Protein AF-A0A1F2Y8N9-F1 (afdb_monomer_lite)

pLDDT: mean 94.26, std 6.22, range [59.53, 98.56]

Structure (mmCIF, N/CA/C/O backbone):
data_AF-A0A1F2Y8N9-F1
#
_entry.id   AF-A0A1F2Y8N9-F1
#
loop_
_atom_site.group_PDB
_atom_site.id
_atom_site.type_symbol
_atom_site.label_atom_id
_atom_site.label_alt_id
_atom_site.label_comp_id
_atom_site.label_asym_id
_atom_site.label_entity_id
_atom_site.label_seq_id
_atom_site.pdbx_PDB_ins_code
_atom_site.Cartn_x
_atom_site.Cartn_y
_atom_site.Cartn_z
_atom_site.occupancy
_atom_site.B_iso_or_equiv
_atom_site.auth_seq_id
_atom_site.auth_comp_id
_atom_site.auth_asym_id
_atom_site.auth_atom_id
_atom_site.pdbx_PDB_model_num
ATOM 1 N N . MET A 1 1 ? -0.259 3.536 -10.209 1.00 93.19 1 MET A N 1
ATOM 2 C CA . MET A 1 1 ? -0.921 3.560 -8.886 1.00 93.19 1 MET A CA 1
ATOM 3 C C . MET A 1 1 ? -2.432 3.649 -9.054 1.00 93.19 1 MET A C 1
ATOM 5 O O . MET A 1 1 ? -2.902 4.496 -9.805 1.00 93.19 1 MET A O 1
ATOM 9 N N . TRP A 1 2 ? -3.177 2.791 -8.360 1.00 96.56 2 TRP A N 1
ATOM 10 C CA . TRP A 1 2 ? -4.638 2.810 -8.279 1.00 96.56 2 TRP A CA 1
ATOM 11 C C . TRP A 1 2 ? -5.068 2.680 -6.826 1.00 96.56 2 TRP A C 1
ATOM 13 O O . TRP A 1 2 ? -4.671 1.732 -6.159 1.00 96.56 2 TRP A O 1
ATOM 23 N N . ALA A 1 3 ? -5.891 3.611 -6.350 1.00 95.25 3 ALA A N 1
ATOM 24 C CA . ALA A 1 3 ? -6.418 3.581 -4.996 1.00 95.25 3 ALA A CA 1
ATOM 25 C C . ALA A 1 3 ? -7.908 3.917 -4.997 1.00 95.25 3 ALA A C 1
ATOM 27 O O . ALA A 1 3 ? -8.342 4.841 -5.686 1.00 95.25 3 ALA A O 1
ATOM 28 N N . TRP A 1 4 ? -8.699 3.162 -4.240 1.00 94.94 4 TRP A N 1
ATOM 29 C CA . TRP A 1 4 ? -10.135 3.402 -4.119 1.00 94.94 4 TRP A CA 1
ATOM 30 C C . TRP A 1 4 ? -10.666 2.962 -2.758 1.00 94.94 4 TRP A C 1
ATOM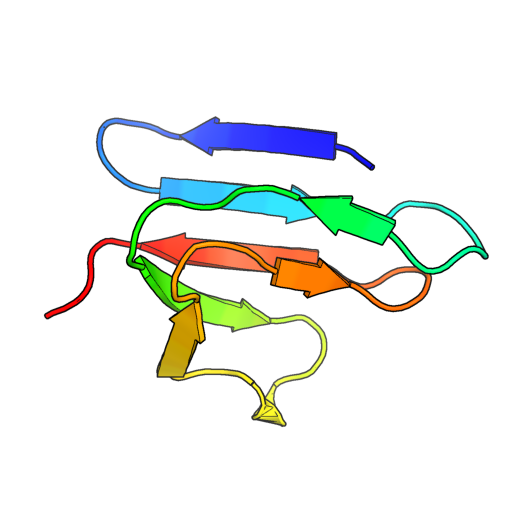 32 O O . TRP A 1 4 ? -10.068 2.139 -2.064 1.00 94.94 4 TRP A O 1
ATOM 42 N N . ARG A 1 5 ? -11.828 3.505 -2.383 1.00 94.38 5 ARG A N 1
ATOM 43 C CA . ARG A 1 5 ? -12.560 3.100 -1.179 1.00 94.38 5 ARG A CA 1
ATOM 44 C C . ARG A 1 5 ? -13.582 2.019 -1.506 1.00 94.38 5 ARG A C 1
ATOM 46 O O . ARG A 1 5 ? -14.296 2.099 -2.508 1.00 94.38 5 ARG A O 1
ATOM 53 N N . ARG A 1 6 ? -13.694 1.026 -0.625 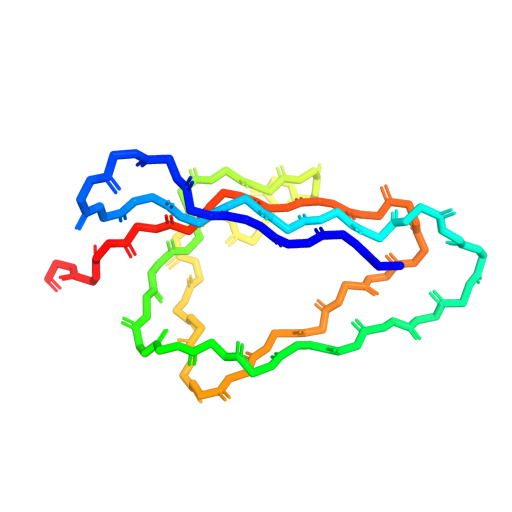1.00 94.56 6 ARG A N 1
ATOM 54 C CA . ARG A 1 6 ? -14.764 0.028 -0.631 1.00 94.56 6 ARG A CA 1
ATOM 55 C C . ARG A 1 6 ? -15.585 0.152 0.651 1.00 94.56 6 ARG A C 1
ATOM 57 O O . ARG A 1 6 ? -15.085 -0.074 1.749 1.00 94.56 6 ARG A O 1
ATOM 64 N N . GLY A 1 7 ? -16.868 0.481 0.502 1.00 92.50 7 GLY A N 1
ATOM 65 C CA . GLY A 1 7 ? -17.736 0.755 1.649 1.00 92.50 7 GLY A CA 1
ATOM 66 C C . GLY A 1 7 ? -17.237 1.951 2.466 1.00 92.50 7 GLY A C 1
ATOM 67 O O . GLY A 1 7 ? -16.627 2.866 1.917 1.00 92.50 7 GLY A O 1
ATOM 68 N N . ASN A 1 8 ? -17.483 1.929 3.778 1.00 83.69 8 ASN A N 1
ATOM 69 C CA . ASN A 1 8 ? -17.281 3.100 4.640 1.00 83.69 8 ASN A CA 1
ATOM 70 C C . ASN A 1 8 ? -15.916 3.156 5.348 1.00 83.69 8 ASN A C 1
ATOM 72 O O . ASN A 1 8 ? -15.702 4.070 6.136 1.00 83.69 8 ASN A O 1
ATOM 76 N N . GLY A 1 9 ? -14.997 2.214 5.109 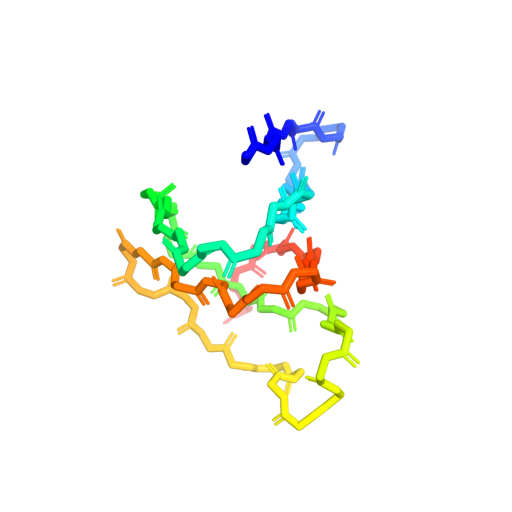1.00 88.44 9 GLY A N 1
ATOM 77 C CA . GLY A 1 9 ? -13.746 2.185 5.881 1.00 88.44 9 GLY A CA 1
ATOM 78 C C . GLY A 1 9 ? -12.616 1.314 5.349 1.00 88.44 9 GLY A C 1
ATOM 79 O O . GLY A 1 9 ? -11.650 1.110 6.074 1.00 88.44 9 GLY A O 1
ATOM 80 N N . ILE A 1 10 ? -12.723 0.792 4.124 1.00 95.38 10 ILE A N 1
ATOM 81 C CA . ILE A 1 10 ? -11.647 0.017 3.499 1.00 95.38 10 ILE A CA 1
ATOM 82 C C . ILE A 1 10 ? -11.077 0.808 2.330 1.00 95.38 10 ILE A C 1
ATOM 84 O O . ILE A 1 10 ? -11.830 1.252 1.461 1.00 95.38 10 ILE A O 1
ATOM 88 N N . VAL A 1 11 ? -9.756 0.954 2.287 1.00 95.88 11 VAL A N 1
ATOM 89 C CA . VAL A 1 11 ? -9.033 1.469 1.118 1.00 95.88 11 VAL A CA 1
ATOM 90 C C . VAL A 1 11 ? -8.248 0.322 0.506 1.00 95.88 11 VAL A C 1
ATOM 92 O O . VAL A 1 11 ? -7.600 -0.438 1.218 1.00 95.88 11 VAL A O 1
ATOM 95 N N . VAL A 1 12 ? -8.301 0.194 -0.813 1.00 96.94 12 VAL A N 1
ATOM 96 C CA . VAL A 1 12 ? -7.426 -0.708 -1.563 1.00 96.94 12 VAL A CA 1
ATOM 97 C C . VAL A 1 12 ? -6.479 0.153 -2.375 1.00 96.94 12 VAL A C 1
ATOM 99 O O . VAL A 1 12 ? -6.938 1.073 -3.052 1.00 96.94 12 VAL A O 1
ATOM 102 N N . ALA A 1 13 ? -5.183 -0.133 -2.298 1.00 97.50 13 ALA A N 1
ATOM 103 C CA . ALA A 1 13 ? -4.149 0.561 -3.053 1.00 97.50 13 ALA A CA 1
ATOM 104 C C . ALA A 1 13 ? -3.255 -0.451 -3.765 1.00 97.50 13 ALA A C 1
ATOM 106 O O . ALA A 1 13 ? -2.763 -1.388 -3.142 1.00 97.50 13 ALA A O 1
ATOM 107 N N . LEU A 1 14 ? -3.058 -0.262 -5.067 1.00 98.25 14 LEU A N 1
ATOM 108 C CA . LEU A 1 14 ? -2.271 -1.123 -5.938 1.00 98.25 14 LEU A CA 1
ATOM 109 C C . LEU A 1 14 ? -1.256 -0.286 -6.714 1.00 98.25 14 LEU A C 1
ATOM 111 O O . LEU A 1 14 ? -1.610 0.628 -7.468 1.00 98.25 14 LEU A O 1
ATOM 115 N N . ASN A 1 15 ? 0.012 -0.646 -6.588 1.00 98.31 15 ASN A N 1
ATOM 116 C CA . ASN A 1 15 ? 1.037 -0.234 -7.518 1.00 98.31 15 ASN A CA 1
ATOM 117 C C . ASN A 1 15 ? 1.077 -1.234 -8.684 1.00 98.31 15 ASN A C 1
ATOM 119 O O . ASN A 1 15 ? 1.366 -2.404 -8.483 1.00 98.31 15 ASN A O 1
ATOM 123 N N . LEU A 1 16 ? 0.747 -0.782 -9.894 1.00 98.25 16 LEU A N 1
ATOM 124 C CA . LEU A 1 16 ? 0.706 -1.600 -11.118 1.00 98.25 16 LEU A CA 1
ATOM 125 C C . LEU A 1 16 ? 1.764 -1.122 -12.122 1.00 98.25 16 LEU A C 1
ATOM 127 O O . LEU A 1 16 ? 1.496 -1.003 -13.315 1.00 98.25 16 LEU A O 1
ATOM 131 N N . SER A 1 17 ? 2.927 -0.734 -11.608 1.00 98.31 17 SER A N 1
ATOM 132 C CA . SER A 1 17 ? 4.067 -0.262 -12.390 1.00 98.31 17 SER A CA 1
ATOM 133 C C . SER A 1 17 ? 5.373 -0.810 -11.830 1.00 98.31 17 SER A C 1
ATOM 135 O O . SER A 1 17 ? 5.413 -1.277 -10.692 1.00 98.31 17 SER A O 1
ATOM 137 N N . ASP A 1 18 ? 6.434 -0.684 -12.627 1.00 98.44 18 ASP A N 1
ATOM 138 C CA . ASP A 1 18 ? 7.810 -1.035 -12.260 1.00 98.44 18 ASP A CA 1
ATOM 139 C C . ASP A 1 18 ? 8.508 0.018 -11.381 1.00 98.44 18 ASP A C 1
ATOM 141 O O . ASP A 1 18 ? 9.631 -0.192 -10.935 1.00 98.44 18 ASP A O 1
ATOM 145 N N . GLU A 1 19 ? 7.842 1.141 -11.113 1.00 98.38 19 GLU A N 1
ATOM 146 C CA . GLU A 1 19 ? 8.355 2.236 -10.288 1.00 98.38 19 GLU A CA 1
ATOM 147 C C . GLU A 1 19 ? 7.782 2.184 -8.870 1.00 98.38 19 GLU A C 1
ATOM 149 O O . GLU A 1 19 ? 6.633 1.779 -8.670 1.00 98.38 19 GLU A O 1
ATOM 154 N N .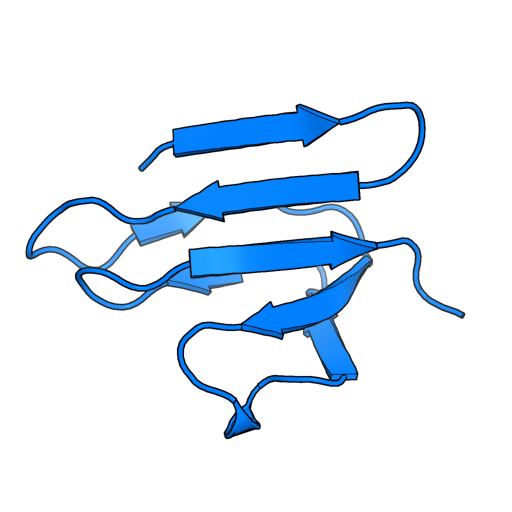 VAL A 1 20 ? 8.549 2.664 -7.888 1.00 98.12 20 VAL A N 1
ATOM 155 C CA . VAL A 1 20 ? 8.054 2.907 -6.524 1.00 98.12 20 VAL A CA 1
ATOM 156 C C . VAL A 1 20 ? 6.999 4.012 -6.554 1.00 98.12 20 VAL A C 1
ATOM 158 O O . VAL A 1 20 ? 7.169 5.030 -7.224 1.00 98.12 20 VAL A O 1
ATOM 161 N N . ALA A 1 21 ? 5.915 3.846 -5.798 1.00 97.31 21 ALA A N 1
ATOM 162 C CA . ALA A 1 21 ? 4.855 4.843 -5.742 1.00 97.31 21 ALA A CA 1
ATOM 163 C C . ALA A 1 21 ? 4.348 5.065 -4.314 1.00 97.31 21 ALA A C 1
ATOM 165 O O . ALA A 1 21 ? 4.201 4.126 -3.532 1.00 97.31 21 ALA A O 1
ATOM 166 N N . ALA A 1 22 ? 4.053 6.324 -3.992 1.00 95.25 22 ALA A N 1
ATOM 167 C CA . ALA A 1 22 ? 3.525 6.738 -2.700 1.00 95.25 22 ALA A CA 1
ATOM 168 C C . ALA A 1 22 ? 2.088 7.249 -2.835 1.00 95.25 22 ALA A C 1
ATOM 170 O O . ALA A 1 22 ? 1.714 7.818 -3.864 1.00 95.25 22 ALA A O 1
ATOM 171 N N . ILE A 1 23 ? 1.296 7.049 -1.787 1.00 91.69 23 ILE A N 1
ATOM 172 C CA . ILE A 1 23 ? -0.028 7.650 -1.633 1.00 91.69 23 ILE A CA 1
ATOM 173 C C . ILE A 1 23 ? -0.166 8.268 -0.247 1.00 91.69 23 ILE A C 1
ATOM 175 O O . ILE A 1 23 ? 0.351 7.725 0.732 1.00 91.69 23 ILE A O 1
ATOM 179 N N . ASP A 1 24 ? -0.919 9.359 -0.165 1.00 91.50 24 ASP A N 1
ATOM 180 C CA . ASP A 1 24 ? -1.399 9.865 1.114 1.00 91.50 24 ASP A CA 1
ATOM 181 C C . ASP A 1 24 ? -2.476 8.918 1.649 1.00 91.50 24 ASP A C 1
ATOM 183 O O . ASP A 1 24 ? -3.371 8.476 0.919 1.00 91.50 24 ASP A O 1
ATOM 187 N N . ALA A 1 25 ? -2.387 8.598 2.935 1.00 88.62 25 ALA A N 1
ATOM 188 C CA . ALA A 1 25 ? -3.341 7.738 3.613 1.00 88.62 25 ALA A CA 1
ATOM 189 C C . ALA A 1 25 ? -3.698 8.343 4.968 1.00 88.62 25 ALA A C 1
ATOM 191 O O . ALA A 1 25 ? -2.822 8.758 5.728 1.00 88.62 25 ALA A O 1
ATOM 192 N N . GLU A 1 26 ? -4.991 8.366 5.289 1.00 90.56 26 GLU A N 1
ATOM 193 C CA . GLU A 1 26 ? -5.425 8.615 6.663 1.00 90.56 26 GLU A CA 1
ATOM 194 C C . GLU A 1 26 ? -4.790 7.572 7.601 1.00 90.56 26 GLU A C 1
ATOM 196 O O . GLU A 1 26 ? -4.521 6.445 7.158 1.00 90.56 26 GLU A O 1
ATOM 201 N N . PRO A 1 27 ? -4.571 7.914 8.886 1.00 92.69 27 PRO A N 1
ATOM 202 C CA . PRO A 1 27 ? -4.156 6.952 9.898 1.00 92.69 27 PRO A CA 1
ATOM 203 C C . PRO A 1 27 ? -4.986 5.669 9.812 1.00 92.69 27 PRO A C 1
ATOM 205 O O . PRO A 1 27 ? -6.203 5.681 10.000 1.00 92.69 27 PRO A O 1
ATOM 208 N N . SER A 1 28 ? -4.321 4.578 9.452 1.00 94.31 28 SER A N 1
ATOM 209 C CA . SER A 1 28 ? -4.959 3.295 9.167 1.00 94.31 28 SER A CA 1
ATOM 210 C C . SER A 1 28 ? -4.007 2.138 9.446 1.00 94.31 28 SER A C 1
ATOM 212 O O . SER A 1 28 ? -2.810 2.332 9.663 1.00 94.31 28 SER A O 1
ATOM 214 N N . THR A 1 29 ? -4.536 0.920 9.437 1.00 96.12 29 THR A N 1
ATOM 215 C CA . THR A 1 29 ? -3.766 -0.318 9.578 1.00 96.12 29 THR A CA 1
ATOM 216 C C . THR A 1 29 ? -3.793 -1.098 8.271 1.00 96.12 29 THR A C 1
ATOM 218 O O . THR A 1 29 ? -4.855 -1.262 7.663 1.00 96.12 29 THR A O 1
ATOM 221 N N . ILE A 1 30 ? -2.641 -1.628 7.859 1.00 97.12 30 ILE A N 1
ATOM 222 C CA . ILE A 1 30 ? -2.543 -2.593 6.764 1.00 97.12 30 ILE A CA 1
ATOM 223 C C . ILE A 1 30 ? -3.172 -3.911 7.222 1.00 97.12 30 ILE A C 1
ATOM 225 O O . ILE A 1 30 ? -2.612 -4.637 8.039 1.00 97.12 30 ILE A O 1
ATOM 229 N N . LEU A 1 31 ? -4.355 -4.221 6.697 1.00 97.19 31 LEU A N 1
ATOM 230 C CA . LEU A 1 31 ? -5.069 -5.463 6.990 1.00 97.19 31 LEU A CA 1
ATOM 231 C C . LEU A 1 31 ? -4.505 -6.635 6.192 1.00 97.19 31 LEU A C 1
ATOM 233 O O . LEU A 1 31 ? -4.480 -7.755 6.690 1.00 97.19 31 LEU A O 1
ATOM 237 N N . ILE A 1 32 ? -4.127 -6.375 4.938 1.00 98.06 32 ILE A N 1
ATOM 238 C CA . ILE A 1 32 ? -3.542 -7.352 4.021 1.00 98.06 32 ILE A CA 1
ATOM 239 C C . ILE A 1 32 ? -2.582 -6.609 3.097 1.00 98.06 32 ILE A C 1
ATOM 241 O O . ILE A 1 32 ? -3.009 -5.714 2.372 1.00 98.06 32 ILE A O 1
ATOM 245 N N . ALA A 1 33 ? -1.318 -7.008 3.068 1.00 98.06 33 ALA A N 1
ATOM 246 C CA . ALA A 1 33 ? -0.350 -6.610 2.052 1.00 98.06 33 ALA A CA 1
ATOM 247 C C . ALA A 1 33 ? 0.056 -7.791 1.164 1.00 98.06 33 ALA A C 1
ATOM 249 O O . ALA A 1 33 ? 0.004 -8.949 1.589 1.00 98.06 33 ALA A O 1
ATOM 250 N N . THR A 1 34 ? 0.513 -7.496 -0.056 1.00 98.19 34 THR A N 1
ATOM 251 C CA . THR A 1 34 ? 1.206 -8.481 -0.902 1.00 98.19 34 THR A CA 1
ATOM 252 C C . THR A 1 34 ? 2.522 -8.931 -0.262 1.00 98.19 34 THR A C 1
ATOM 254 O O . THR A 1 34 ? 2.815 -10.125 -0.242 1.00 98.19 34 THR A O 1
ATOM 257 N N . ASP A 1 35 ? 3.274 -8.009 0.347 1.00 97.38 35 ASP A N 1
ATOM 258 C CA . ASP A 1 35 ? 4.322 -8.354 1.310 1.00 97.38 35 ASP A CA 1
ATOM 259 C C . ASP A 1 35 ? 3.707 -8.574 2.694 1.00 97.38 35 ASP A C 1
ATOM 261 O O . ASP A 1 35 ? 3.508 -7.638 3.468 1.00 97.38 35 ASP A O 1
ATOM 265 N N . ARG A 1 36 ? 3.429 -9.841 3.010 1.00 97.25 36 ARG A N 1
ATOM 266 C CA . ARG A 1 36 ? 2.757 -10.275 4.245 1.00 97.25 36 ARG A CA 1
ATOM 267 C C . ARG A 1 36 ? 3.449 -9.814 5.535 1.00 97.25 36 ARG A C 1
ATOM 269 O O . ARG A 1 36 ? 2.819 -9.845 6.586 1.00 97.25 36 ARG A O 1
ATOM 276 N N . ARG A 1 37 ? 4.724 -9.403 5.486 1.00 97.88 37 ARG A N 1
ATOM 277 C CA . ARG A 1 37 ? 5.466 -8.889 6.654 1.00 97.88 37 ARG A CA 1
ATOM 278 C C . ARG A 1 37 ? 4.950 -7.532 7.137 1.00 97.88 37 ARG A C 1
ATOM 280 O O . ARG A 1 37 ? 5.247 -7.153 8.263 1.00 97.88 37 ARG A O 1
ATOM 287 N N . ARG A 1 38 ? 4.207 -6.818 6.288 1.00 96.38 38 ARG A N 1
ATOM 288 C CA . ARG A 1 38 ? 3.639 -5.493 6.570 1.00 96.38 38 ARG A CA 1
ATOM 289 C C . ARG A 1 38 ? 2.242 -5.545 7.181 1.00 96.38 38 ARG A C 1
ATOM 291 O O . ARG A 1 38 ? 1.653 -4.513 7.477 1.00 96.38 38 ARG A O 1
ATOM 298 N N . ASP A 1 39 ? 1.676 -6.729 7.358 1.00 97.50 39 ASP A N 1
ATOM 299 C CA . ASP A 1 39 ? 0.372 -6.850 7.994 1.00 97.50 39 ASP A CA 1
ATOM 300 C C . ASP A 1 39 ? 0.398 -6.366 9.438 1.00 97.50 39 ASP A C 1
ATOM 302 O O . ASP A 1 39 ? 1.271 -6.735 10.221 1.00 97.50 39 ASP A O 1
ATOM 306 N N . GLY A 1 40 ? -0.588 -5.546 9.787 1.00 96.75 40 GLY A N 1
ATOM 307 C CA . GLY A 1 40 ? -0.651 -4.863 11.072 1.00 96.75 40 GLY A CA 1
ATOM 308 C C . GLY A 1 40 ? 0.205 -3.597 11.154 1.00 96.75 40 GLY A C 1
ATOM 309 O O . GLY A 1 40 ? 0.110 -2.895 12.157 1.00 96.75 40 GLY A O 1
ATOM 310 N N . GLU A 1 41 ? 1.001 -3.266 10.130 1.00 95.81 41 GLU A N 1
ATOM 311 C CA . GLU A 1 41 ? 1.724 -1.991 10.060 1.00 95.81 41 GLU A CA 1
ATOM 312 C C . GLU A 1 41 ? 0.728 -0.823 10.041 1.00 95.81 41 GLU A C 1
ATOM 314 O O . GLU A 1 41 ? -0.307 -0.863 9.366 1.00 95.81 41 GLU A O 1
ATOM 319 N N . GLU A 1 42 ? 1.041 0.233 10.787 1.00 95.06 42 GLU A N 1
ATOM 320 C CA . GLU A 1 42 ? 0.248 1.458 10.791 1.00 95.06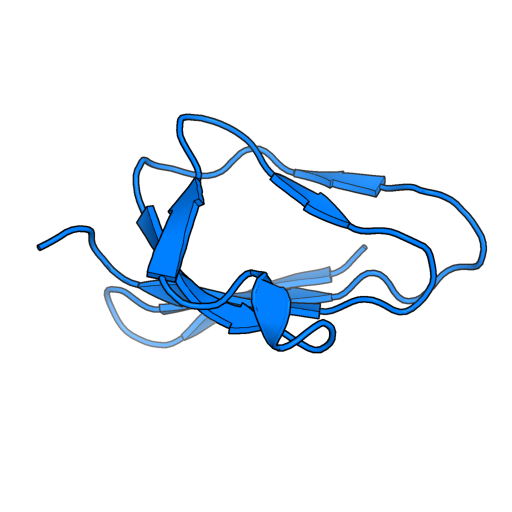 42 GLU A CA 1
ATOM 321 C C . GLU A 1 42 ? 0.729 2.421 9.701 1.00 95.06 42 GLU A C 1
ATOM 323 O O . GLU A 1 42 ? 1.871 2.882 9.719 1.00 95.06 42 GLU A O 1
ATOM 328 N N . ALA A 1 43 ? -0.170 2.797 8.792 1.00 92.00 43 ALA A N 1
ATOM 329 C CA . ALA A 1 43 ? 0.060 3.850 7.814 1.00 92.00 43 ALA A CA 1
ATOM 330 C C . ALA A 1 43 ? -0.264 5.208 8.453 1.00 92.00 43 ALA A C 1
ATOM 332 O O . ALA A 1 43 ? -1.428 5.573 8.617 1.00 92.00 43 ALA A O 1
ATOM 333 N N . ARG A 1 44 ? 0.767 5.961 8.853 1.00 88.38 44 ARG A N 1
ATOM 334 C CA . ARG A 1 44 ? 0.630 7.253 9.550 1.00 88.38 44 ARG A CA 1
ATOM 335 C C . ARG A 1 44 ? 0.827 8.428 8.591 1.00 88.38 44 ARG A C 1
ATOM 337 O O . ARG A 1 44 ? 1.865 9.080 8.616 1.00 88.38 44 ARG A O 1
ATOM 344 N N . GLY A 1 45 ? -0.171 8.701 7.753 1.00 82.56 45 GLY A N 1
ATOM 345 C CA . GLY A 1 45 ? -0.170 9.869 6.859 1.00 82.56 45 GLY A CA 1
ATOM 346 C C . GLY A 1 45 ? 0.327 9.592 5.440 1.00 82.56 45 GLY A C 1
ATOM 347 O O . GLY A 1 45 ? 0.186 10.448 4.576 1.00 82.56 45 GLY A O 1
ATOM 348 N N . GLY A 1 46 ? 0.857 8.400 5.171 1.00 87.94 46 GLY A N 1
ATOM 349 C CA . GLY A 1 46 ? 1.287 8.009 3.836 1.00 87.94 46 GLY A CA 1
ATOM 350 C C . GLY A 1 46 ? 1.741 6.561 3.779 1.00 87.94 46 GLY A C 1
ATOM 351 O O . GLY A 1 46 ? 2.027 5.937 4.803 1.00 87.94 46 GLY A O 1
ATOM 352 N N . LEU A 1 47 ? 1.785 6.025 2.566 1.00 93.62 47 LEU A N 1
ATOM 353 C CA . LEU A 1 47 ? 2.185 4.655 2.300 1.00 93.62 47 LEU A CA 1
ATOM 354 C C . LEU A 1 47 ? 2.985 4.581 1.001 1.00 93.62 47 LEU A C 1
ATOM 356 O O . LEU A 1 47 ? 2.501 4.994 -0.052 1.00 93.62 47 LEU A O 1
ATOM 360 N N . THR A 1 48 ? 4.167 3.976 1.074 1.00 96.50 48 THR A N 1
ATOM 361 C CA . THR A 1 48 ? 4.952 3.595 -0.104 1.00 96.50 48 THR A CA 1
ATOM 362 C C . THR A 1 48 ? 4.659 2.147 -0.482 1.00 96.50 48 THR A C 1
ATOM 364 O O . THR A 1 48 ? 4.624 1.261 0.380 1.00 96.50 48 THR A O 1
ATOM 367 N N . LEU A 1 49 ? 4.458 1.915 -1.775 1.00 97.62 49 LEU A N 1
ATOM 368 C CA . LEU A 1 49 ? 4.352 0.600 -2.390 1.00 97.62 49 LEU A CA 1
ATOM 369 C C . LEU A 1 49 ? 5.514 0.411 -3.362 1.00 97.62 49 LEU A C 1
ATOM 371 O O . LEU A 1 49 ? 5.706 1.216 -4.277 1.00 97.62 49 LEU A O 1
ATOM 375 N N . GLU A 1 50 ? 6.251 -0.681 -3.179 1.00 98.38 50 GLU A N 1
ATOM 376 C CA . GLU A 1 50 ? 7.239 -1.140 -4.156 1.00 98.38 50 GLU A CA 1
ATOM 377 C C . GLU A 1 50 ? 6.549 -1.527 -5.477 1.00 98.38 50 GLU A C 1
ATOM 379 O O . GLU A 1 50 ? 5.312 -1.654 -5.518 1.00 98.38 50 GLU A O 1
ATOM 384 N N . PRO A 1 51 ? 7.311 -1.724 -6.565 1.00 98.56 51 PRO A N 1
ATOM 385 C CA . PRO A 1 51 ? 6.773 -2.232 -7.818 1.00 98.56 51 PRO A CA 1
ATOM 386 C C . PRO A 1 51 ? 5.870 -3.446 -7.608 1.00 98.56 51 PRO A C 1
ATOM 388 O O . PRO A 1 51 ? 6.210 -4.379 -6.876 1.00 98.56 51 PRO A O 1
ATOM 391 N N . TRP A 1 52 ? 4.697 -3.415 -8.238 1.00 98.12 52 TRP A N 1
ATOM 392 C CA . TRP A 1 52 ? 3.708 -4.500 -8.188 1.00 98.12 52 TRP A CA 1
ATOM 393 C C . TRP A 1 52 ? 3.169 -4.861 -6.790 1.00 98.12 52 TRP A C 1
ATOM 395 O O . TRP A 1 52 ? 2.535 -5.907 -6.621 1.00 98.12 52 TRP A O 1
ATOM 405 N N . GLN A 1 53 ? 3.377 -4.017 -5.772 1.00 98.50 53 GLN A N 1
ATOM 406 C CA . GLN A 1 53 ? 2.786 -4.225 -4.451 1.00 98.50 53 GLN A CA 1
ATOM 407 C C . GLN A 1 53 ? 1.360 -3.692 -4.341 1.00 98.50 53 GLN A C 1
ATOM 409 O O . GLN A 1 53 ? 0.957 -2.745 -5.013 1.00 98.50 53 GLN A O 1
ATOM 414 N N . GLY A 1 54 ? 0.602 -4.282 -3.422 1.00 98.19 54 GLY A N 1
ATOM 415 C CA . GLY A 1 54 ? -0.735 -3.832 -3.080 1.00 98.19 54 GLY A CA 1
ATOM 416 C C . GLY A 1 54 ? -1.039 -4.015 -1.603 1.00 98.19 54 GLY A C 1
ATOM 417 O O . GLY A 1 54 ? -0.470 -4.891 -0.947 1.00 98.19 54 GLY A O 1
ATOM 418 N N . VAL A 1 55 ? -1.954 -3.194 -1.093 1.00 97.94 55 VAL A N 1
ATOM 419 C CA . VAL A 1 55 ? -2.451 -3.279 0.280 1.00 97.94 55 VAL A CA 1
ATOM 420 C C . VAL A 1 55 ? -3.957 -3.058 0.372 1.00 97.94 55 VAL A C 1
ATOM 422 O O . VAL A 1 55 ? -4.572 -2.384 -0.459 1.00 97.94 55 VAL A O 1
ATOM 425 N N . VAL A 1 56 ? -4.526 -3.580 1.452 1.00 97.31 56 VAL A N 1
ATOM 426 C CA . VAL A 1 56 ? -5.851 -3.258 1.971 1.00 97.31 56 VAL A CA 1
ATOM 427 C C . VAL A 1 56 ? -5.665 -2.569 3.317 1.00 97.31 56 VAL A C 1
ATOM 429 O O . VAL A 1 56 ? -5.073 -3.145 4.227 1.00 97.31 56 VAL A O 1
ATOM 432 N N . LEU A 1 57 ? -6.178 -1.352 3.446 1.00 96.50 57 LEU A N 1
ATOM 433 C CA . LEU A 1 57 ? -6.145 -0.555 4.668 1.00 96.50 57 LEU A CA 1
ATOM 434 C C . LEU A 1 57 ? -7.525 -0.551 5.327 1.00 96.50 57 LEU A C 1
ATOM 436 O O . LEU A 1 57 ? -8.546 -0.503 4.635 1.00 96.50 57 LEU A O 1
ATOM 440 N N . GLY A 1 58 ? -7.548 -0.552 6.656 1.00 95.00 58 GLY A N 1
ATOM 441 C CA . GLY A 1 58 ? -8.744 -0.350 7.471 1.00 95.00 58 GLY A 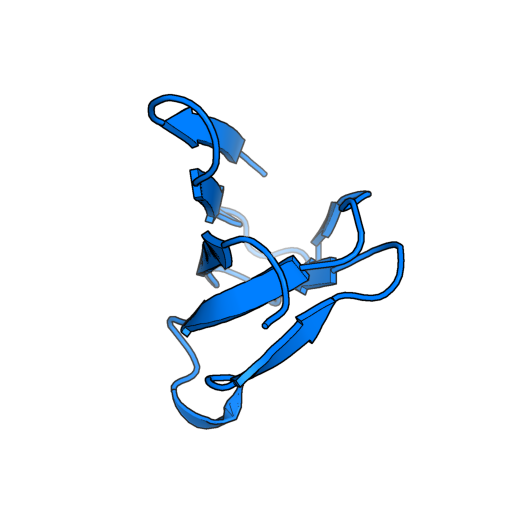CA 1
ATOM 442 C C . GLY A 1 58 ? -8.489 0.620 8.619 1.00 95.00 58 GLY A C 1
ATOM 443 O O . GLY A 1 58 ? -7.349 1.006 8.867 1.00 95.00 58 GLY A O 1
ATOM 444 N N . ALA A 1 59 ? -9.551 1.011 9.324 1.00 88.00 59 ALA A N 1
ATOM 445 C CA . ALA A 1 59 ? -9.430 1.873 10.497 1.00 88.00 59 ALA A CA 1
ATOM 446 C C . ALA A 1 59 ? -8.464 1.279 11.536 1.00 88.00 59 ALA A C 1
ATOM 448 O O . ALA A 1 59 ? -8.510 0.077 11.816 1.00 88.00 59 ALA A O 1
ATOM 449 N N . THR A 1 60 ? -7.621 2.134 12.113 1.00 77.50 60 THR A N 1
ATOM 450 C CA . THR A 1 60 ? -6.781 1.779 13.260 1.00 77.50 60 THR A CA 1
ATOM 451 C C . THR A 1 60 ? -7.679 1.398 14.438 1.00 77.50 60 THR A C 1
ATOM 453 O O . THR A 1 60 ? -8.686 2.066 14.688 1.00 77.50 60 THR A O 1
ATOM 456 N N . ARG A 1 61 ? -7.353 0.299 15.125 1.00 59.53 61 ARG A N 1
ATOM 457 C CA . ARG A 1 61 ? -8.015 -0.083 16.380 1.00 59.53 61 ARG A CA 1
ATOM 458 C C . ARG A 1 61 ? -7.492 0.717 17.560 1.00 59.53 61 ARG A C 1
ATOM 460 O O . ARG A 1 61 ? -6.288 1.042 17.549 1.00 59.53 61 ARG A O 1
#

Foldseek 3Di:
DDWDDDPDWKIKDWAADQAKDKDFDDFWAFCDKPPRVRHRPTDHGMDIDHHGIMTMTGHDD

Radius of gyration: 10.46 Å; chains: 1; bounding box: 26×20×29 Å

Sequence (61 aa):
MWAWRRGNGIVVALNLSDEVAAIDAEPSTILIATDRRRDGEEARGGLTLEPWQGVVLGATR

Secondary structure (DSSP, 8-state):
-EEEEETTTEEEEE--SSS-EEE---SEEEEEESSGGGTT-EESS-EEE-TT-EEEEEE--